Protein AF-A0A446AVP1-F1 (afdb_monomer_lite)

Radius of gyration: 21.41 Å; chains: 1; bounding box: 50×33×49 Å

Secondary structure (DSSP, 8-state):
-HHHHHHHTSEEEETTEEEEEES-SSS-HHHHHHHHHHHHH-TTPPEEEEEEESS--HHHHHHHHHHHHTTPPPPHHHHHHHHHHHHHHHHHHHTTEEEEEEE--

pLDDT: mean 88.09, std 7.09, range [52.41, 95.56]

Sequence (105 aa):
MANEFALWDRLYSNGGVTTRIHRTCRGTPAASRTAVEFCRNAPHTFKRVAIVTSSLSKTAVEQAFKDIEAGRTPSPYFVQLYWLLSSFFAACTEVGAFGCVICQE

Foldseek 3Di:
DVVVLVCQQAADDDPRDGDPHHSDDDDGSVVVVVVVVCLVPDPPREAEDEAEDQVDDPVVLVVQVVCVVVVHDHDPVSVVVVVVVVVVCVVCVVSNYHYDYHYDD

Structure (mmCIF, N/CA/C/O backbone):
data_AF-A0A446AVP1-F1
#
_entry.id   AF-A0A446AVP1-F1
#
loop_
_atom_site.group_PDB
_atom_site.id
_atom_site.type_symbol
_atom_site.label_atom_id
_atom_site.label_alt_id
_atom_site.label_comp_id
_atom_site.label_asym_id
_atom_site.label_entity_id
_atom_site.label_seq_id
_atom_site.pdbx_PDB_ins_code
_atom_site.Cartn_x
_atom_site.Cartn_y
_atom_site.Cartn_z
_atom_site.occupancy
_atom_site.B_iso_or_equiv
_atom_site.auth_seq_id
_atom_site.auth_comp_id
_atom_site.auth_asym_id
_atom_site.auth_atom_id
_atom_site.pdbx_PDB_model_num
ATOM 1 N N . MET A 1 1 ? 4.523 5.704 -14.695 1.00 52.41 1 MET A N 1
ATOM 2 C CA . MET A 1 1 ? 5.497 4.620 -14.978 1.00 52.41 1 MET A CA 1
ATOM 3 C C . MET A 1 1 ? 6.048 4.615 -16.400 1.00 52.41 1 MET A C 1
ATOM 5 O O . MET A 1 1 ? 7.244 4.411 -16.525 1.00 52.41 1 MET A O 1
ATOM 9 N N . ALA A 1 2 ? 5.260 4.852 -17.461 1.00 57.91 2 ALA A N 1
ATOM 10 C CA . ALA A 1 2 ? 5.809 4.896 -18.830 1.00 57.91 2 ALA A CA 1
ATOM 11 C C . ALA A 1 2 ? 6.998 5.872 -18.972 1.00 57.91 2 ALA A C 1
ATOM 13 O O . ALA A 1 2 ? 7.977 5.563 -19.646 1.00 57.91 2 ALA A O 1
ATOM 14 N N . ASN A 1 3 ? 6.934 6.995 -18.249 1.00 67.25 3 ASN A N 1
ATOM 15 C CA . ASN A 1 3 ? 7.981 8.012 -18.228 1.00 67.25 3 ASN A CA 1
ATOM 16 C C . ASN A 1 3 ? 9.268 7.568 -17.499 1.00 67.25 3 ASN A C 1
ATOM 18 O O . ASN A 1 3 ? 10.353 7.990 -17.873 1.00 67.25 3 ASN A O 1
ATOM 22 N N . GLU A 1 4 ? 9.167 6.674 -16.507 1.00 74.31 4 GLU A N 1
ATOM 23 C CA . GLU A 1 4 ? 10.333 6.164 -15.765 1.00 74.31 4 GLU A CA 1
ATOM 24 C C . GLU A 1 4 ? 11.155 5.200 -16.620 1.00 74.31 4 GLU A C 1
ATOM 26 O O . GLU A 1 4 ? 12.379 5.284 -16.660 1.00 74.31 4 GLU A O 1
ATOM 31 N N . PHE A 1 5 ? 10.491 4.324 -17.379 1.00 82.12 5 PHE A N 1
ATOM 32 C CA . PHE A 1 5 ? 11.200 3.417 -18.280 1.00 82.12 5 PHE A CA 1
ATOM 33 C C . PHE A 1 5 ? 11.902 4.160 -19.422 1.00 82.12 5 PHE A C 1
ATOM 35 O O . PHE A 1 5 ? 12.949 3.712 -19.875 1.00 82.12 5 PHE A O 1
ATOM 42 N N . ALA A 1 6 ? 11.377 5.311 -19.856 1.00 83.12 6 ALA A N 1
ATOM 43 C CA . ALA A 1 6 ? 12.043 6.159 -20.847 1.00 83.12 6 ALA A CA 1
ATOM 44 C C . ALA A 1 6 ? 13.373 6.741 -20.334 1.00 83.12 6 ALA A C 1
ATOM 46 O O . ALA A 1 6 ? 14.235 7.115 -21.129 1.00 83.12 6 ALA A O 1
ATOM 47 N N . LEU A 1 7 ? 13.567 6.816 -19.011 1.00 84.38 7 LEU A N 1
ATOM 48 C CA . LEU A 1 7 ? 14.846 7.218 -18.435 1.00 84.38 7 LEU A CA 1
ATOM 49 C C . LEU A 1 7 ? 15.896 6.118 -18.563 1.00 84.38 7 LEU A C 1
ATOM 51 O O . LEU A 1 7 ? 17.073 6.447 -18.562 1.00 84.38 7 LEU A O 1
ATOM 55 N N . TRP A 1 8 ? 15.515 4.844 -18.670 1.00 86.06 8 TRP A N 1
ATOM 56 C CA . TRP A 1 8 ? 16.465 3.724 -18.695 1.00 86.06 8 TRP A CA 1
ATOM 57 C C . TRP A 1 8 ? 17.262 3.650 -19.997 1.00 86.06 8 TRP A C 1
ATOM 59 O O . TRP A 1 8 ? 18.407 3.208 -19.978 1.00 86.06 8 TRP A O 1
ATOM 69 N N . ASP A 1 9 ? 16.694 4.159 -21.090 1.00 85.38 9 ASP A N 1
ATOM 70 C CA . ASP A 1 9 ? 17.380 4.317 -22.376 1.00 85.38 9 ASP A CA 1
ATOM 71 C C . ASP A 1 9 ? 18.374 5.494 -22.384 1.00 85.38 9 ASP A C 1
ATOM 73 O O . ASP A 1 9 ? 19.164 5.650 -23.314 1.00 85.38 9 ASP A O 1
ATOM 77 N N . ARG A 1 10 ? 18.357 6.344 -21.348 1.00 88.25 10 ARG A N 1
ATOM 78 C CA . ARG A 1 10 ? 19.233 7.515 -21.239 1.00 88.25 10 ARG A CA 1
ATOM 79 C C . ARG A 1 10 ? 20.486 7.203 -20.431 1.00 88.25 10 ARG A C 1
ATOM 81 O O . ARG A 1 10 ? 20.533 6.299 -19.597 1.00 88.25 10 ARG A O 1
ATOM 88 N N . LEU A 1 11 ? 21.504 8.031 -20.628 1.00 89.81 11 LEU A N 1
ATOM 89 C CA . LEU A 1 11 ? 22.682 8.032 -19.774 1.00 89.81 11 LEU A CA 1
ATOM 90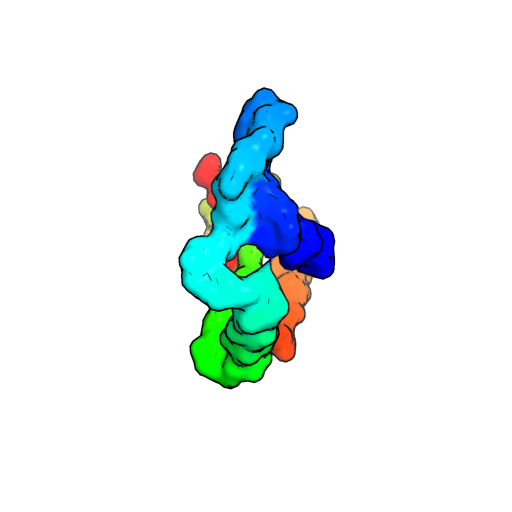 C C . LEU A 1 11 ? 22.336 8.545 -18.367 1.00 89.81 11 LEU A C 1
ATOM 92 O O . LEU A 1 11 ? 21.367 9.284 -18.147 1.00 89.81 11 LEU A O 1
ATOM 96 N N . TYR A 1 12 ? 23.112 8.113 -17.379 1.00 88.25 12 TYR A N 1
ATOM 97 C CA . TYR A 1 12 ? 22.966 8.587 -16.012 1.00 88.25 12 TYR A CA 1
ATOM 98 C C . TYR A 1 12 ? 23.287 10.085 -15.939 1.00 88.25 12 TYR A C 1
ATOM 100 O O . TYR A 1 12 ? 24.296 10.536 -16.484 1.00 88.25 12 TYR A O 1
ATOM 108 N N . SER A 1 13 ? 22.426 10.846 -15.262 1.00 88.81 13 SER A N 1
ATOM 109 C CA . SER A 1 13 ? 22.576 12.289 -15.069 1.00 88.81 13 SER A CA 1
ATOM 110 C C . SER A 1 13 ? 22.540 12.593 -13.582 1.00 88.81 13 SER A C 1
ATOM 112 O O . SER A 1 13 ? 21.636 12.126 -12.889 1.00 88.81 13 SER A O 1
ATOM 114 N N . ASN A 1 14 ? 23.497 13.387 -13.113 1.00 87.69 14 ASN A N 1
ATOM 115 C CA . ASN A 1 14 ? 23.569 13.854 -11.733 1.00 87.69 14 ASN A CA 1
ATOM 116 C C . ASN A 1 14 ? 24.006 15.322 -11.714 1.00 87.69 14 ASN A C 1
ATOM 118 O O . ASN A 1 14 ? 24.913 15.697 -12.454 1.00 87.69 14 ASN A O 1
ATOM 122 N N . GLY A 1 15 ? 23.345 16.152 -10.904 1.00 84.00 15 GLY A N 1
ATOM 123 C CA . GLY A 1 15 ? 23.683 17.575 -10.776 1.00 84.00 15 GLY A CA 1
ATOM 124 C C . GLY A 1 15 ? 23.684 18.353 -12.101 1.00 84.00 15 GLY A C 1
ATOM 125 O O . GLY A 1 15 ? 24.497 19.251 -12.275 1.00 84.00 15 GLY A O 1
ATOM 126 N N . GLY A 1 16 ? 22.832 17.975 -13.062 1.00 86.12 16 GLY A N 1
ATOM 127 C CA . GLY A 1 16 ? 22.754 18.611 -14.386 1.00 86.12 16 GLY A CA 1
ATOM 128 C C . GLY A 1 16 ? 23.787 18.131 -15.416 1.00 86.12 16 GLY A C 1
ATOM 129 O O . GLY A 1 16 ? 23.703 18.525 -16.576 1.00 86.12 16 GLY A O 1
ATOM 130 N N . VAL A 1 17 ? 24.721 17.248 -15.043 1.00 88.25 17 VAL A N 1
ATOM 131 C CA . VAL A 1 17 ? 25.711 16.673 -15.965 1.00 88.25 17 VAL A CA 1
ATOM 132 C C . VAL A 1 17 ? 25.273 15.281 -16.406 1.00 88.25 17 VAL A C 1
ATOM 134 O O . VAL A 1 17 ? 25.090 14.380 -15.585 1.00 88.25 17 VAL A O 1
ATOM 137 N N . THR A 1 18 ? 25.153 15.087 -17.721 1.00 89.25 18 THR A N 1
ATOM 138 C CA . THR A 1 18 ? 24.937 13.761 -18.314 1.00 89.25 18 THR A CA 1
ATOM 139 C C . THR A 1 18 ? 26.279 13.047 -18.457 1.00 89.25 18 THR A C 1
ATOM 141 O O . THR A 1 18 ? 27.184 13.520 -19.139 1.00 89.25 18 THR A O 1
ATOM 144 N N . THR A 1 19 ? 26.420 11.912 -17.781 1.00 90.81 19 THR A N 1
ATOM 145 C CA . THR A 1 19 ? 27.638 11.090 -17.800 1.00 90.81 19 THR A CA 1
ATOM 146 C C . THR A 1 19 ? 27.673 10.180 -19.031 1.00 90.81 19 THR A C 1
ATOM 148 O O . THR A 1 19 ? 26.700 10.095 -19.767 1.00 90.81 19 THR A O 1
ATOM 151 N N . ARG A 1 20 ? 28.767 9.435 -19.242 1.00 89.88 20 ARG A N 1
ATOM 152 C CA . ARG A 1 20 ? 28.831 8.336 -20.234 1.00 89.88 20 ARG A CA 1
ATOM 153 C C . ARG A 1 20 ? 28.389 6.979 -19.667 1.00 89.88 20 ARG A C 1
ATOM 155 O O . ARG A 1 20 ? 28.616 5.948 -20.289 1.00 89.88 20 ARG A O 1
ATOM 162 N N . ILE A 1 21 ? 27.805 6.965 -18.471 1.00 88.69 21 ILE A N 1
ATOM 163 C CA . ILE A 1 21 ? 27.415 5.738 -17.778 1.00 88.69 21 ILE A CA 1
ATOM 164 C C . ILE A 1 21 ? 25.999 5.362 -18.219 1.00 88.69 21 ILE A C 1
ATOM 166 O O . ILE A 1 21 ? 25.057 6.137 -18.036 1.00 88.69 21 ILE A O 1
ATOM 170 N N . HIS A 1 22 ? 25.841 4.168 -18.788 1.00 89.12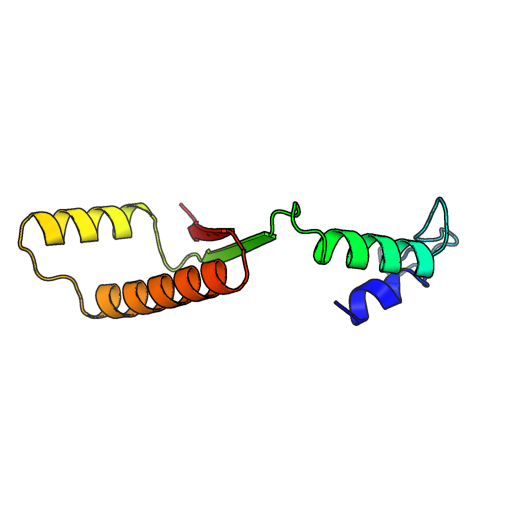 22 HIS A N 1
ATOM 171 C CA . HIS A 1 22 ? 24.524 3.604 -19.074 1.00 89.12 22 HIS A CA 1
ATOM 172 C C . HIS A 1 22 ? 23.798 3.248 -17.773 1.00 89.12 22 HIS A C 1
ATOM 174 O O . HIS A 1 22 ? 24.404 2.755 -16.825 1.00 89.12 22 HIS A O 1
ATOM 180 N N . ARG A 1 23 ? 22.478 3.456 -17.735 1.00 87.31 23 ARG A N 1
ATOM 181 C CA . ARG A 1 23 ? 21.639 3.082 -16.581 1.00 87.31 23 ARG A CA 1
ATOM 182 C C . ARG A 1 23 ? 21.374 1.578 -16.478 1.00 87.31 23 ARG A C 1
ATOM 184 O O . ARG A 1 23 ? 20.844 1.121 -15.470 1.00 87.31 23 ARG A O 1
ATOM 191 N N . THR A 1 24 ? 21.750 0.809 -17.497 1.00 85.75 24 THR A N 1
ATOM 192 C CA . THR A 1 24 ? 21.631 -0.651 -17.533 1.00 85.75 24 THR A CA 1
ATOM 193 C C . THR A 1 24 ? 23.025 -1.257 -17.658 1.00 85.75 24 THR A C 1
ATOM 195 O O . THR A 1 24 ? 23.716 -1.020 -18.644 1.00 85.75 24 THR A O 1
ATOM 198 N N . CYS A 1 25 ? 23.456 -2.025 -16.652 1.00 80.38 25 CYS A N 1
ATOM 199 C CA . CYS A 1 25 ? 24.803 -2.613 -16.628 1.00 80.38 25 CYS A CA 1
ATOM 200 C C . CYS A 1 25 ? 24.873 -4.001 -17.286 1.00 80.38 25 CYS A C 1
ATOM 202 O O . CYS A 1 25 ? 25.919 -4.386 -17.799 1.00 80.38 25 CYS A O 1
ATOM 204 N N . ARG A 1 26 ? 23.786 -4.784 -17.232 1.00 82.69 26 ARG A N 1
ATOM 205 C CA . ARG A 1 26 ? 23.699 -6.140 -17.799 1.00 82.69 26 ARG A CA 1
ATOM 206 C C . ARG A 1 26 ? 22.335 -6.318 -18.465 1.00 82.69 26 ARG A C 1
ATOM 208 O O . ARG A 1 26 ? 21.317 -6.251 -17.783 1.00 82.69 26 ARG A O 1
ATOM 215 N N . GLY A 1 27 ? 22.327 -6.545 -19.778 1.00 85.94 27 GLY A N 1
ATOM 216 C CA . GLY A 1 27 ? 21.105 -6.648 -20.583 1.00 85.94 27 GLY A CA 1
ATOM 217 C C . GLY A 1 27 ? 20.690 -5.324 -21.229 1.00 85.94 27 GLY A C 1
ATOM 218 O O . GLY A 1 27 ? 21.485 -4.392 -21.323 1.00 85.94 27 GLY A O 1
ATOM 219 N N . THR A 1 28 ? 19.444 -5.259 -21.697 1.00 89.25 28 THR A N 1
ATOM 220 C CA . THR A 1 28 ? 18.881 -4.091 -22.391 1.00 89.25 28 THR A CA 1
ATOM 221 C C . THR A 1 28 ? 17.702 -3.504 -21.609 1.00 89.25 28 THR A C 1
ATOM 223 O O . THR A 1 28 ? 17.002 -4.252 -20.920 1.00 89.25 28 THR A O 1
ATOM 226 N N . PRO A 1 29 ? 17.413 -2.195 -21.741 1.00 87.94 29 PRO A N 1
ATOM 227 C CA . PRO A 1 29 ? 16.227 -1.577 -21.139 1.00 87.94 29 PRO A CA 1
ATOM 228 C C . PRO A 1 29 ? 14.919 -2.300 -21.491 1.00 87.94 29 PRO A C 1
ATOM 230 O O . PRO A 1 29 ? 14.041 -2.449 -20.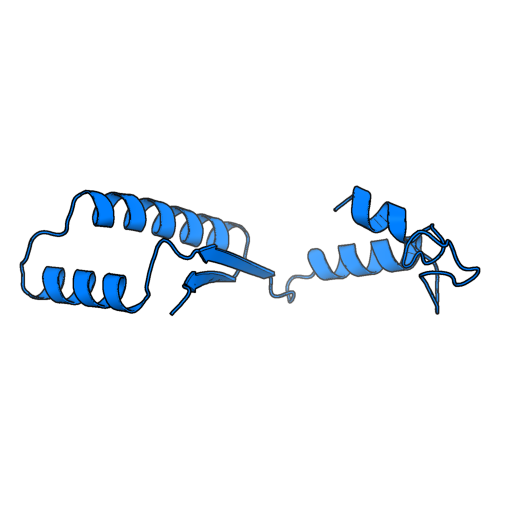640 1.00 87.94 29 PRO A O 1
ATOM 233 N N . ALA A 1 30 ? 14.812 -2.811 -22.723 1.00 88.44 30 ALA A N 1
ATOM 234 C CA . ALA A 1 30 ? 13.681 -3.619 -23.171 1.00 88.44 30 ALA A CA 1
ATOM 235 C C . ALA A 1 30 ? 13.544 -4.918 -22.361 1.00 88.44 30 ALA A C 1
ATOM 237 O O . ALA A 1 30 ? 12.470 -5.192 -21.831 1.00 88.44 30 ALA A O 1
ATOM 238 N N . ALA A 1 31 ? 14.636 -5.672 -22.183 1.00 89.69 31 ALA A N 1
ATOM 239 C CA . ALA A 1 31 ? 14.629 -6.891 -21.375 1.00 89.69 31 ALA A CA 1
ATOM 240 C C . ALA A 1 31 ? 14.279 -6.603 -19.903 1.00 89.69 31 ALA A C 1
ATOM 242 O O . ALA A 1 31 ? 13.501 -7.338 -19.296 1.00 89.69 31 ALA A O 1
ATOM 243 N N . SER A 1 32 ? 14.789 -5.503 -19.338 1.00 88.75 32 SER A N 1
ATOM 244 C CA . SER A 1 32 ? 14.431 -5.066 -17.983 1.00 88.75 32 SER A CA 1
ATOM 245 C C . SER A 1 32 ? 12.945 -4.720 -17.862 1.00 88.75 32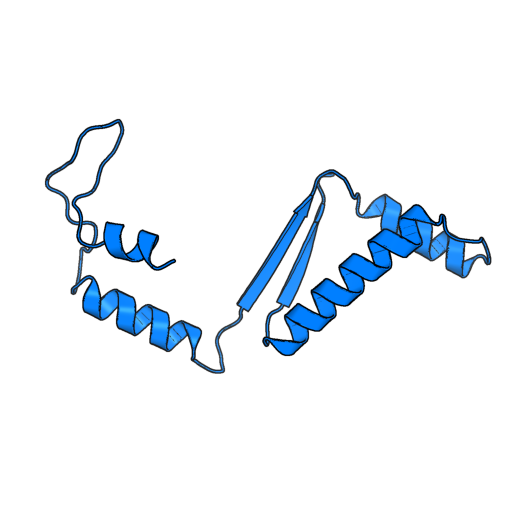 SER A C 1
ATOM 247 O O . SER A 1 32 ? 12.313 -5.092 -16.875 1.00 88.75 32 SER A O 1
ATOM 249 N N . ARG A 1 33 ? 12.361 -4.048 -18.862 1.00 88.56 33 ARG A N 1
ATOM 250 C CA . ARG A 1 33 ? 10.925 -3.737 -18.888 1.00 88.56 33 ARG A CA 1
ATOM 251 C C . ARG A 1 33 ? 10.085 -5.011 -18.912 1.00 88.56 33 ARG A C 1
ATOM 253 O O . ARG A 1 33 ? 9.189 -5.148 -18.084 1.00 88.56 33 ARG A O 1
ATOM 260 N N . THR A 1 34 ? 10.419 -5.956 -19.790 1.00 90.25 34 THR A N 1
ATOM 261 C CA . THR A 1 34 ? 9.741 -7.257 -19.860 1.00 90.25 34 THR A CA 1
ATOM 262 C C . THR A 1 34 ? 9.838 -8.011 -18.535 1.00 90.25 34 THR A C 1
ATOM 264 O O . THR A 1 34 ? 8.840 -8.556 -18.072 1.00 90.25 34 THR A O 1
ATOM 267 N N . ALA A 1 35 ? 11.002 -7.999 -17.878 1.00 88.75 35 ALA A N 1
ATOM 268 C CA . ALA A 1 35 ? 11.176 -8.635 -16.573 1.00 88.75 35 ALA A CA 1
ATOM 269 C C . ALA A 1 35 ? 10.303 -7.985 -15.483 1.00 88.75 35 ALA A C 1
ATOM 271 O O . ALA A 1 35 ? 9.662 -8.691 -14.708 1.00 88.75 35 ALA A O 1
ATOM 272 N N . VAL A 1 36 ? 10.217 -6.650 -15.441 1.00 88.12 36 VAL A N 1
ATOM 273 C CA . VAL A 1 36 ? 9.334 -5.947 -14.493 1.00 88.12 36 VAL A CA 1
ATOM 274 C C . VAL A 1 36 ? 7.863 -6.246 -14.768 1.00 88.12 36 VAL A C 1
ATOM 276 O O . VAL A 1 36 ? 7.102 -6.464 -13.828 1.00 88.12 36 VAL A O 1
ATOM 279 N N . GLU A 1 37 ? 7.444 -6.274 -16.032 1.00 88.12 37 GLU A N 1
ATOM 280 C CA . GLU A 1 37 ? 6.068 -6.614 -16.408 1.00 88.12 37 GLU A CA 1
ATOM 281 C C . GLU A 1 37 ? 5.718 -8.058 -16.050 1.00 88.12 37 GLU A C 1
ATOM 283 O O . GLU A 1 37 ? 4.641 -8.302 -15.501 1.00 88.12 37 GLU A O 1
ATOM 288 N N . PHE A 1 38 ? 6.644 -8.991 -16.278 1.00 89.62 38 PHE A N 1
ATOM 289 C CA . PHE A 1 38 ? 6.513 -10.376 -15.843 1.00 89.62 38 PHE A CA 1
ATOM 290 C C . PHE A 1 38 ? 6.316 -10.456 -14.326 1.00 89.62 38 PHE A C 1
ATOM 292 O O . PHE A 1 38 ? 5.313 -11.003 -13.872 1.00 89.62 38 PHE A O 1
ATOM 299 N N . CYS A 1 39 ? 7.201 -9.832 -13.541 1.00 87.75 39 CYS A N 1
ATOM 300 C CA . CYS A 1 39 ? 7.075 -9.801 -12.084 1.00 87.75 39 CYS A CA 1
ATOM 301 C C . CYS A 1 39 ? 5.753 -9.159 -11.645 1.00 87.75 39 CYS A C 1
ATOM 303 O O . CYS A 1 39 ? 5.073 -9.687 -10.777 1.00 87.75 39 CYS A O 1
ATOM 305 N N . ARG A 1 40 ? 5.326 -8.050 -12.255 1.00 84.00 40 ARG A N 1
ATOM 306 C CA . ARG A 1 40 ? 4.074 -7.363 -11.889 1.00 84.00 40 ARG A CA 1
ATOM 307 C C . ARG A 1 40 ? 2.831 -8.239 -12.076 1.00 84.00 40 ARG A C 1
ATOM 309 O O . ARG A 1 40 ? 1.875 -8.106 -11.310 1.00 84.00 40 ARG A O 1
ATOM 316 N N . ASN A 1 41 ? 2.840 -9.078 -13.107 1.00 84.94 41 ASN A N 1
ATOM 317 C CA . ASN A 1 41 ? 1.723 -9.949 -13.462 1.00 84.94 41 ASN A CA 1
ATOM 318 C C . ASN A 1 41 ? 1.835 -11.343 -12.826 1.00 84.94 41 ASN A C 1
ATOM 320 O O . ASN A 1 41 ? 0.896 -12.132 -12.920 1.00 84.94 41 ASN A O 1
ATOM 324 N N . ALA A 1 42 ? 2.964 -11.657 -12.187 1.00 88.19 42 ALA A N 1
ATOM 325 C CA . ALA A 1 42 ? 3.160 -12.936 -11.536 1.00 88.19 42 ALA A CA 1
ATOM 326 C C . ALA A 1 42 ? 2.224 -13.076 -10.317 1.00 88.19 42 ALA A C 1
ATOM 328 O O . ALA A 1 42 ? 2.114 -12.149 -9.509 1.00 88.19 42 ALA A O 1
ATOM 329 N N . PRO A 1 43 ? 1.569 -14.237 -10.141 1.00 81.69 43 PRO A N 1
ATOM 330 C CA . PRO A 1 43 ? 0.568 -14.434 -9.089 1.00 81.69 43 PRO A CA 1
ATOM 331 C C . PRO A 1 43 ? 1.155 -14.421 -7.671 1.00 81.69 43 PRO A C 1
ATOM 333 O O . PRO A 1 43 ? 0.434 -14.194 -6.709 1.00 81.69 43 PRO A O 1
ATOM 336 N N . HIS A 1 44 ? 2.463 -14.650 -7.534 1.00 85.81 44 HIS A N 1
ATOM 337 C CA . HIS A 1 44 ? 3.180 -14.652 -6.257 1.00 85.81 44 HIS A CA 1
ATOM 338 C C . HIS A 1 44 ? 3.782 -13.283 -5.896 1.00 85.81 44 HIS A C 1
ATOM 340 O O . HIS A 1 44 ? 4.523 -13.166 -4.920 1.00 85.81 44 HIS A O 1
ATOM 346 N N . THR A 1 45 ? 3.498 -12.241 -6.678 1.00 88.50 45 THR A N 1
ATOM 347 C CA . THR A 1 45 ? 4.012 -10.900 -6.407 1.00 88.50 45 THR A CA 1
ATOM 348 C C . THR A 1 45 ? 3.164 -10.193 -5.368 1.00 88.50 45 THR A C 1
ATOM 350 O O . THR A 1 45 ? 1.987 -9.908 -5.581 1.00 88.50 45 THR A O 1
ATOM 353 N N . PHE A 1 46 ? 3.799 -9.823 -4.261 1.00 86.06 46 PHE A N 1
ATOM 354 C CA . PHE A 1 46 ? 3.182 -8.976 -3.252 1.00 86.06 46 PHE A CA 1
ATOM 355 C C . PHE A 1 46 ? 3.172 -7.517 -3.706 1.00 86.06 46 PHE A C 1
ATOM 357 O O . PHE A 1 46 ? 4.219 -6.897 -3.903 1.00 86.06 46 PHE A O 1
ATOM 364 N N . LYS A 1 47 ? 1.975 -6.947 -3.835 1.00 89.31 47 LYS A N 1
ATOM 365 C CA . LYS A 1 47 ? 1.773 -5.517 -4.089 1.00 89.31 47 LYS A CA 1
ATOM 366 C C . LYS A 1 47 ? 1.467 -4.833 -2.764 1.00 89.31 47 LYS A C 1
ATOM 368 O O . LYS A 1 47 ? 0.655 -5.332 -1.993 1.00 89.31 47 LYS A O 1
ATOM 373 N N . ARG A 1 48 ? 2.103 -3.695 -2.490 1.00 91.81 48 ARG A N 1
ATOM 374 C CA . ARG A 1 48 ? 1.830 -2.872 -1.304 1.00 91.81 48 ARG A CA 1
ATOM 375 C C . ARG A 1 48 ? 1.456 -1.467 -1.746 1.00 91.81 48 ARG A C 1
ATOM 377 O O . ARG A 1 48 ? 2.145 -0.899 -2.590 1.00 91.81 48 ARG A O 1
ATOM 384 N N . VAL A 1 49 ? 0.391 -0.919 -1.173 1.00 93.38 49 VAL A N 1
ATOM 385 C CA . VAL A 1 49 ? -0.067 0.451 -1.430 1.00 93.38 49 VAL A CA 1
ATOM 386 C C . VAL A 1 49 ? -0.156 1.167 -0.094 1.00 93.38 49 VAL A C 1
ATOM 388 O O . VAL A 1 49 ? -0.815 0.684 0.821 1.00 93.38 49 VAL A O 1
ATOM 391 N N . ALA A 1 50 ? 0.524 2.304 0.026 1.00 92.56 50 ALA A N 1
ATOM 392 C CA . ALA A 1 50 ? 0.573 3.067 1.263 1.00 92.56 50 ALA A CA 1
ATOM 393 C C . ALA A 1 50 ? -0.010 4.469 1.066 1.00 92.56 50 ALA A C 1
ATOM 395 O O . ALA A 1 50 ? 0.388 5.170 0.137 1.00 92.56 50 ALA A O 1
ATOM 396 N N . ILE A 1 51 ? -0.897 4.891 1.967 1.00 91.38 51 ILE A N 1
ATOM 397 C CA . ILE A 1 51 ? -1.213 6.310 2.168 1.00 91.38 51 ILE A CA 1
ATOM 398 C C . ILE A 1 51 ? -0.266 6.830 3.245 1.00 91.38 51 ILE A C 1
ATOM 400 O O . ILE A 1 51 ? -0.253 6.298 4.351 1.00 91.38 51 ILE A O 1
ATOM 404 N N . VAL A 1 52 ? 0.515 7.862 2.933 1.00 90.56 52 VAL A N 1
ATOM 405 C CA . VAL A 1 52 ? 1.363 8.556 3.911 1.00 90.56 52 VAL A CA 1
ATOM 406 C C . VAL A 1 52 ? 0.697 9.880 4.247 1.00 90.56 52 VAL A C 1
ATOM 408 O O . VAL A 1 52 ? 0.442 10.678 3.347 1.00 90.56 52 VAL A O 1
ATOM 411 N N . THR A 1 53 ? 0.377 10.105 5.519 1.00 87.12 53 THR A N 1
ATOM 412 C CA . THR A 1 53 ? -0.344 11.310 5.945 1.00 87.12 53 THR A CA 1
ATOM 413 C C . THR A 1 53 ? 0.083 11.772 7.335 1.00 87.12 53 THR A C 1
ATOM 415 O O . THR A 1 53 ? 0.343 10.962 8.221 1.00 87.12 53 THR A O 1
ATOM 418 N N . SER A 1 54 ? 0.136 13.090 7.521 1.00 85.81 54 SER A N 1
ATOM 419 C CA . SER A 1 54 ? 0.304 13.746 8.824 1.00 85.81 54 SER A CA 1
ATOM 420 C C . SER A 1 54 ? -1.029 14.168 9.450 1.00 85.81 54 SER A C 1
ATOM 422 O O . SER A 1 54 ? -1.079 14.560 10.608 1.00 85.81 54 SER A O 1
ATOM 424 N N . SER A 1 55 ? -2.132 14.087 8.700 1.00 81.81 55 SER A N 1
ATOM 425 C CA . SER A 1 55 ? -3.465 14.514 9.153 1.00 81.81 55 SER A CA 1
ATOM 426 C C . SER A 1 55 ? -4.183 13.470 10.010 1.00 81.81 55 SER A C 1
ATOM 428 O O . SER A 1 55 ? -5.305 13.701 10.463 1.00 81.81 55 SER A O 1
ATOM 430 N N . LEU A 1 56 ? -3.564 12.306 10.202 1.00 84.75 56 LEU A N 1
ATOM 431 C CA . LEU A 1 56 ? -4.089 11.203 10.984 1.00 84.75 56 LEU A CA 1
ATOM 432 C C . LEU A 1 56 ? -2.975 10.646 11.859 1.00 84.75 56 LEU A C 1
ATOM 434 O O . LEU A 1 56 ? -1.913 10.312 11.348 1.00 84.75 56 LEU A O 1
ATOM 438 N N . SER A 1 57 ? -3.247 10.495 13.153 1.00 88.50 57 SER A N 1
ATOM 439 C CA . SER A 1 57 ? -2.385 9.753 14.070 1.00 88.50 57 SER A CA 1
ATOM 440 C C . SER A 1 57 ? -3.007 8.397 14.385 1.00 88.50 57 SER A C 1
ATOM 442 O O . SER A 1 57 ? -4.229 8.267 14.495 1.00 88.50 57 SER A O 1
ATOM 444 N N . LYS A 1 58 ? -2.160 7.380 14.558 1.00 88.44 58 LYS A N 1
ATOM 445 C CA . LYS A 1 58 ? -2.593 6.037 14.964 1.00 88.44 58 LYS A CA 1
ATOM 446 C C . LYS A 1 58 ? -3.313 6.069 16.317 1.00 88.44 58 LYS A C 1
ATOM 448 O O . LYS A 1 58 ? -4.350 5.430 16.471 1.00 88.44 58 LYS A O 1
ATOM 453 N N . THR A 1 59 ? -2.806 6.856 17.265 1.00 90.19 59 THR A N 1
ATOM 454 C CA . THR A 1 59 ? -3.370 6.961 18.620 1.00 90.19 59 THR A CA 1
ATOM 455 C C . THR A 1 59 ? -4.777 7.557 18.607 1.00 90.19 59 THR A C 1
ATOM 457 O O . THR A 1 59 ? -5.656 7.076 19.318 1.00 90.19 59 THR A O 1
ATOM 460 N N . ALA A 1 60 ? -5.027 8.550 17.747 1.00 88.69 60 ALA A N 1
ATOM 461 C CA . ALA A 1 60 ? -6.344 9.162 17.589 1.00 88.69 60 ALA A CA 1
ATOM 462 C C . ALA A 1 60 ? -7.390 8.160 17.070 1.00 88.69 60 ALA A C 1
ATOM 464 O O . ALA A 1 60 ? -8.531 8.161 17.530 1.00 88.69 60 ALA A O 1
ATOM 465 N N . VAL A 1 61 ? -6.996 7.276 16.147 1.00 89.31 61 VAL A N 1
ATOM 466 C CA . VAL A 1 61 ? -7.873 6.216 15.627 1.00 89.31 61 VAL A CA 1
ATOM 467 C C . VAL A 1 61 ? -8.180 5.179 16.704 1.00 89.31 61 VAL A C 1
ATOM 469 O O . VAL A 1 61 ? -9.340 4.831 16.906 1.00 89.31 61 VAL A O 1
ATOM 472 N N . GLU A 1 62 ? -7.161 4.711 17.426 1.00 91.56 62 GLU A N 1
ATOM 473 C CA . GLU A 1 62 ? -7.340 3.757 18.527 1.00 91.56 62 GLU A CA 1
ATOM 474 C C . GLU A 1 62 ? -8.251 4.315 19.623 1.00 91.56 62 GLU A C 1
ATOM 476 O O . GLU A 1 62 ? -9.110 3.600 20.142 1.00 91.56 62 GLU A O 1
ATOM 481 N N . GLN A 1 63 ? -8.094 5.596 19.962 1.00 91.38 63 GLN A N 1
ATOM 482 C CA . GLN A 1 63 ? -8.941 6.241 20.956 1.00 91.38 63 GLN A CA 1
ATOM 483 C C . GLN A 1 63 ? -10.393 6.343 20.483 1.00 91.38 63 GLN A C 1
ATOM 485 O O . GLN A 1 63 ? -11.296 6.029 21.253 1.00 91.38 63 GLN A O 1
ATOM 490 N N . ALA A 1 64 ? -10.624 6.698 19.216 1.00 91.44 64 ALA A N 1
ATOM 491 C CA . ALA A 1 64 ? -11.970 6.741 18.655 1.00 91.44 64 ALA A CA 1
ATOM 492 C C . ALA A 1 64 ? -12.666 5.369 18.718 1.00 91.44 64 ALA A C 1
ATOM 494 O O 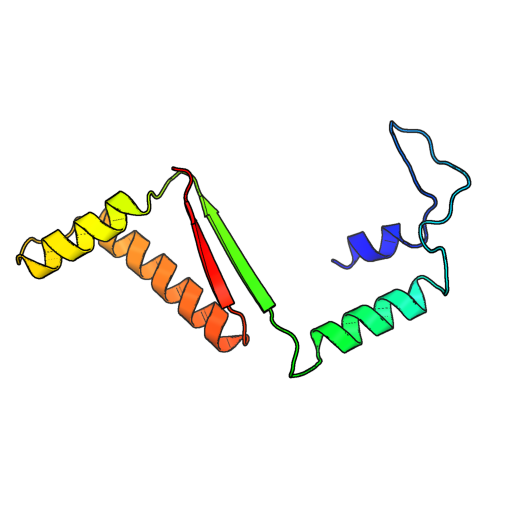. ALA A 1 64 ? -13.844 5.302 19.060 1.00 91.44 64 ALA A O 1
ATOM 495 N N . PHE A 1 65 ? -11.945 4.270 18.469 1.00 92.81 65 PHE A N 1
ATOM 496 C CA . PHE A 1 65 ? -12.505 2.924 18.635 1.00 92.81 65 PHE A CA 1
ATOM 497 C C . PHE A 1 65 ? -12.848 2.600 20.090 1.00 92.81 65 PHE A C 1
ATOM 499 O O . PHE A 1 65 ? -13.952 2.129 20.355 1.00 92.81 65 PHE A O 1
ATOM 506 N N . LYS A 1 66 ? -11.963 2.920 21.042 1.00 95.00 66 LYS A N 1
ATOM 507 C CA . LYS A 1 66 ? -12.249 2.747 22.479 1.00 95.00 66 LYS A CA 1
ATOM 508 C C . LYS A 1 66 ? -13.459 3.565 22.929 1.00 95.00 66 LYS A C 1
ATOM 510 O O . LYS A 1 66 ? -14.235 3.121 23.770 1.00 95.00 66 LYS A O 1
ATOM 515 N N . ASP A 1 67 ? -13.616 4.769 22.387 1.00 92.88 67 ASP A N 1
ATOM 516 C CA . ASP A 1 67 ? -14.758 5.632 22.671 1.00 92.88 67 ASP A CA 1
ATOM 517 C C . ASP A 1 67 ? -16.065 5.005 22.172 1.00 92.88 67 ASP A C 1
ATOM 519 O O . ASP A 1 67 ? -17.039 4.958 22.925 1.00 92.88 67 ASP A O 1
ATOM 523 N 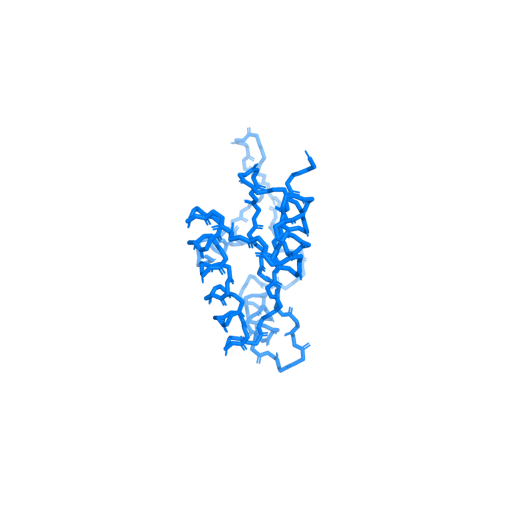N . ILE A 1 68 ? -16.060 4.463 20.951 1.00 93.12 68 ILE A N 1
ATOM 524 C CA . ILE A 1 68 ? -17.201 3.746 20.364 1.00 93.12 68 ILE A CA 1
ATOM 525 C C . ILE A 1 68 ? -17.555 2.505 21.193 1.00 93.12 68 ILE A C 1
ATOM 527 O O . ILE A 1 68 ? -18.725 2.305 21.515 1.00 93.12 68 ILE A O 1
ATOM 531 N N . GLU A 1 69 ? -16.566 1.694 21.583 1.00 95.06 69 GLU A N 1
ATOM 532 C CA . GLU A 1 69 ? -16.775 0.514 22.438 1.00 95.06 69 GLU A CA 1
ATOM 533 C C . GLU A 1 69 ? -17.377 0.884 23.800 1.00 95.06 69 GLU A C 1
ATOM 535 O O . GLU A 1 69 ? -18.223 0.165 24.329 1.00 95.06 69 GLU A O 1
ATOM 540 N N . ALA A 1 70 ? -16.999 2.041 24.346 1.00 95.56 70 ALA A N 1
ATOM 541 C CA . ALA A 1 70 ? -17.566 2.587 25.575 1.00 95.56 70 ALA A CA 1
ATOM 542 C C . ALA A 1 70 ? -18.961 3.227 25.389 1.00 95.56 70 ALA A C 1
ATOM 544 O O . ALA A 1 70 ? -19.482 3.833 26.327 1.00 95.56 70 ALA A O 1
ATOM 545 N N . GLY A 1 71 ? -19.561 3.134 24.197 1.00 94.94 71 GLY A N 1
ATOM 546 C CA . GLY A 1 71 ? -20.885 3.672 23.882 1.00 94.94 71 GLY A CA 1
ATOM 547 C C . GLY A 1 71 ? -20.914 5.176 23.592 1.00 94.94 71 GLY A C 1
ATOM 548 O O . GLY A 1 71 ? -21.996 5.764 23.561 1.00 94.94 71 GLY A O 1
ATOM 549 N N . ARG A 1 72 ? -19.758 5.826 23.390 1.00 94.38 72 ARG A N 1
ATOM 550 C CA . ARG A 1 72 ? -19.701 7.236 22.974 1.00 94.38 72 ARG A CA 1
ATOM 551 C C . ARG A 1 72 ? -19.915 7.362 21.469 1.00 94.38 72 ARG A C 1
ATOM 553 O O . ARG A 1 72 ? -19.452 6.543 20.679 1.00 94.38 72 ARG A O 1
ATOM 560 N N . THR A 1 73 ? -20.579 8.440 21.065 1.00 91.00 73 THR A N 1
ATOM 561 C CA . THR A 1 73 ? -20.792 8.745 19.648 1.00 91.00 73 THR A CA 1
ATOM 562 C C . THR A 1 73 ? -19.499 9.275 19.017 1.00 91.00 73 THR A C 1
ATOM 564 O O . THR A 1 73 ? -18.938 10.248 19.530 1.00 91.00 73 THR A O 1
ATOM 567 N N . PRO A 1 74 ? -19.025 8.695 17.900 1.00 88.94 74 PRO A N 1
ATOM 568 C CA . PRO A 1 74 ? -17.849 9.197 17.200 1.00 88.94 74 PRO A CA 1
ATOM 569 C C . PRO A 1 74 ? -18.123 10.552 16.542 1.00 88.94 74 PRO A C 1
ATOM 571 O O . PRO A 1 74 ? -19.258 10.880 16.190 1.00 88.94 74 PRO A O 1
ATOM 574 N N . SER A 1 75 ? -17.069 11.340 16.325 1.00 90.00 75 SER A N 1
ATOM 575 C CA . SER A 1 75 ? -17.208 12.613 15.617 1.00 90.00 75 SER A CA 1
ATOM 576 C C . SER A 1 75 ? -17.575 12.388 14.139 1.00 90.00 75 SER A C 1
ATOM 578 O O . SER A 1 75 ? -17.091 11.432 13.525 1.00 90.00 75 SER A O 1
ATOM 580 N N . PRO A 1 76 ? -18.366 13.282 13.513 1.00 90.19 76 PRO A N 1
ATOM 581 C CA . PRO A 1 76 ? -18.677 13.185 12.083 1.00 90.19 76 PRO A CA 1
ATOM 582 C C . PRO A 1 76 ? -17.423 13.147 11.197 1.00 90.19 76 PRO A C 1
ATOM 584 O O . PRO A 1 76 ? -17.373 12.413 10.212 1.00 90.19 76 PRO A O 1
ATOM 587 N N . TYR A 1 77 ? -16.381 13.888 11.590 1.00 89.88 77 TYR A N 1
ATOM 588 C CA . TYR A 1 77 ? -15.079 13.873 10.924 1.00 89.88 77 TYR A CA 1
ATOM 589 C C . TYR A 1 77 ? -14.437 12.478 10.936 1.00 89.88 77 TYR A C 1
ATOM 591 O O . TYR A 1 77 ? -13.973 12.005 9.899 1.00 89.88 77 TYR A O 1
ATOM 599 N N . PHE A 1 78 ? -14.449 11.794 12.087 1.00 90.38 78 PHE A N 1
ATOM 600 C CA . PHE A 1 78 ? -13.920 10.435 12.192 1.00 90.38 78 PHE A CA 1
ATOM 601 C C . PHE A 1 78 ? -14.696 9.462 11.303 1.00 90.38 78 PHE A C 1
ATOM 603 O O . PHE A 1 78 ? -14.081 8.671 10.595 1.00 90.38 78 PHE A O 1
ATOM 610 N N . VAL A 1 79 ? -16.029 9.553 11.285 1.00 91.69 79 VAL A N 1
ATOM 611 C CA . VAL A 1 79 ? -16.876 8.695 10.440 1.00 91.69 79 VAL A CA 1
ATOM 612 C C . VAL A 1 79 ? -16.530 8.871 8.959 1.00 91.69 79 VAL A C 1
ATOM 614 O O . VAL A 1 79 ? -16.348 7.883 8.248 1.00 91.69 79 VAL A O 1
ATOM 617 N N . GLN A 1 80 ? -16.376 10.115 8.498 1.00 92.50 80 GLN A N 1
ATOM 618 C CA . GLN A 1 80 ? -15.996 10.403 7.115 1.00 92.50 80 GLN A CA 1
ATOM 619 C C . GLN A 1 80 ? -14.608 9.846 6.775 1.00 92.50 80 GLN A C 1
ATOM 621 O O . GLN A 1 80 ? -14.432 9.201 5.739 1.00 92.50 80 GLN A O 1
ATOM 626 N N . LEU A 1 81 ? -13.623 10.070 7.645 1.00 90.69 81 LEU A N 1
ATOM 627 C CA . LEU A 1 81 ? -12.269 9.565 7.442 1.00 90.69 81 LEU A CA 1
ATOM 628 C C . LEU A 1 81 ? -12.238 8.033 7.426 1.00 90.69 81 LEU A C 1
ATOM 630 O O . LEU A 1 81 ? -11.619 7.432 6.551 1.00 90.69 81 LEU A O 1
ATOM 634 N N . TYR A 1 82 ? -12.941 7.398 8.361 1.00 90.69 82 TYR A N 1
ATOM 635 C CA . TYR A 1 82 ? -13.054 5.948 8.441 1.00 90.69 82 TYR A CA 1
ATOM 636 C C . TYR A 1 82 ? -13.684 5.355 7.177 1.00 90.69 82 TYR A C 1
ATOM 638 O O . TYR A 1 82 ? -13.217 4.332 6.674 1.00 90.69 82 TYR A O 1
ATOM 646 N N . TRP A 1 83 ? -14.697 6.015 6.615 1.00 93.31 83 TRP A N 1
ATOM 647 C CA . TRP A 1 83 ? -15.323 5.586 5.368 1.00 93.31 83 TRP A CA 1
ATOM 648 C C . TRP A 1 83 ? -14.362 5.651 4.170 1.00 93.31 83 TRP A C 1
ATOM 650 O O . TRP A 1 83 ? -14.298 4.712 3.371 1.00 93.31 83 TRP A O 1
ATOM 660 N N . LEU A 1 84 ? -13.547 6.709 4.085 1.00 92.81 84 LEU A N 1
ATOM 661 C CA . LEU A 1 84 ? -12.494 6.830 3.070 1.00 92.81 84 LEU A CA 1
ATOM 662 C C . LEU A 1 84 ? -11.440 5.726 3.210 1.00 92.81 84 LEU A C 1
ATOM 664 O O . LEU A 1 84 ? -11.084 5.088 2.219 1.00 92.81 84 LEU A O 1
ATOM 668 N N . LEU A 1 85 ? -10.973 5.466 4.434 1.00 92.50 85 LEU A N 1
ATOM 669 C CA . LEU A 1 85 ? -10.001 4.405 4.702 1.00 92.50 85 LEU A CA 1
ATOM 670 C C . LEU A 1 85 ? -10.569 3.022 4.372 1.00 92.50 85 LEU A C 1
ATOM 672 O O . LEU A 1 85 ? -9.899 2.224 3.723 1.00 92.50 85 LEU A O 1
ATOM 676 N N . SER A 1 86 ? -11.818 2.759 4.754 1.00 93.12 86 SER A N 1
ATOM 677 C CA . SER A 1 86 ? -12.504 1.497 4.454 1.00 93.12 86 SER A CA 1
ATOM 678 C C . SER A 1 86 ? -12.600 1.262 2.946 1.00 93.12 86 SER A C 1
ATOM 680 O O . SER A 1 86 ? -12.257 0.184 2.463 1.00 93.12 86 SER A O 1
ATOM 682 N N . SER A 1 87 ? -12.980 2.295 2.191 1.00 95.44 87 SER A N 1
ATOM 683 C CA . SER A 1 87 ? -13.053 2.239 0.725 1.00 95.44 87 SER A CA 1
ATOM 684 C C . SER A 1 87 ? -11.676 2.006 0.093 1.00 95.44 87 SER A C 1
ATOM 686 O O . SER A 1 87 ? -11.540 1.214 -0.837 1.00 95.44 87 SER A O 1
ATOM 688 N N . PHE A 1 88 ? -10.630 2.640 0.631 1.00 94.69 88 PHE A N 1
ATOM 689 C CA . PHE A 1 88 ? -9.251 2.420 0.198 1.00 94.69 88 PHE A CA 1
ATOM 690 C C . PHE A 1 88 ? -8.789 0.971 0.417 1.00 94.69 88 PHE A C 1
ATOM 692 O O . PHE A 1 88 ? -8.225 0.364 -0.496 1.00 94.69 88 PHE A O 1
ATOM 699 N N . PHE A 1 89 ? -9.031 0.393 1.597 1.00 94.88 89 PHE A N 1
ATOM 700 C CA . PHE A 1 89 ? -8.646 -0.992 1.883 1.00 94.88 89 PHE A CA 1
ATOM 701 C C . PHE A 1 89 ? -9.452 -2.007 1.062 1.00 94.88 89 PHE A C 1
ATOM 703 O O . PHE A 1 89 ? -8.884 -3.009 0.617 1.00 94.88 89 PHE A O 1
ATOM 710 N N . ALA A 1 90 ? -10.736 -1.735 0.806 1.00 94.88 90 ALA A N 1
ATOM 711 C CA . ALA A 1 90 ? -11.552 -2.539 -0.100 1.00 94.88 90 ALA A CA 1
ATOM 712 C C . ALA A 1 90 ? -10.949 -2.550 -1.515 1.00 94.88 90 ALA A C 1
ATOM 714 O O . ALA A 1 90 ? -10.645 -3.620 -2.039 1.00 94.88 90 ALA A O 1
ATOM 715 N N . ALA A 1 91 ? -10.635 -1.374 -2.069 1.00 94.81 91 ALA A N 1
ATOM 716 C CA . ALA A 1 91 ? -9.992 -1.259 -3.377 1.00 94.81 91 ALA A CA 1
ATOM 717 C C . ALA A 1 91 ? -8.616 -1.952 -3.426 1.00 94.81 91 ALA A C 1
ATOM 719 O O . ALA A 1 91 ? -8.278 -2.595 -4.418 1.00 94.81 91 ALA A O 1
ATOM 720 N N . CYS A 1 92 ? -7.819 -1.871 -2.352 1.00 93.88 92 CYS A N 1
ATOM 721 C CA . CYS A 1 92 ? -6.551 -2.602 -2.260 1.00 93.88 92 CYS A CA 1
ATOM 722 C C . CYS A 1 92 ? -6.770 -4.119 -2.333 1.00 93.88 92 CYS A C 1
ATOM 724 O O . CYS A 1 92 ? -6.057 -4.808 -3.063 1.00 93.88 92 CYS A O 1
ATOM 726 N N . THR A 1 93 ? -7.780 -4.626 -1.626 1.00 92.25 93 THR A N 1
ATOM 727 C CA . THR A 1 93 ? -8.133 -6.052 -1.626 1.00 92.25 93 THR A CA 1
ATOM 728 C C . THR A 1 93 ? -8.570 -6.514 -3.017 1.00 92.25 93 THR A C 1
ATOM 730 O O . THR A 1 93 ? -8.092 -7.545 -3.489 1.00 92.25 93 THR A O 1
ATOM 733 N N . GLU A 1 94 ? -9.394 -5.725 -3.714 1.00 92.06 94 GLU A N 1
ATOM 734 C CA . GLU A 1 94 ? -9.857 -6.016 -5.081 1.00 92.06 94 GLU A CA 1
ATOM 735 C C . GLU A 1 94 ? -8.707 -6.172 -6.085 1.00 92.06 94 GLU A C 1
ATOM 737 O O . GLU A 1 94 ? -8.756 -7.030 -6.965 1.00 92.06 94 GLU A O 1
ATOM 742 N N . VAL A 1 95 ? -7.636 -5.383 -5.944 1.00 89.50 95 VAL A N 1
ATOM 743 C CA . VAL A 1 95 ? -6.469 -5.444 -6.844 1.00 89.50 95 VAL A CA 1
ATOM 744 C C . VAL A 1 95 ? -5.371 -6.407 -6.370 1.00 89.50 95 VAL A C 1
ATOM 746 O O . VAL A 1 95 ? -4.285 -6.456 -6.968 1.00 89.50 95 VAL A O 1
ATOM 749 N N . GLY A 1 96 ? -5.626 -7.170 -5.300 1.00 87.50 96 GLY A N 1
ATOM 750 C CA . GLY A 1 96 ? -4.661 -8.095 -4.703 1.00 87.50 96 GLY A CA 1
ATOM 751 C C . GLY A 1 96 ? -3.445 -7.381 -4.106 1.00 87.50 96 GLY A C 1
ATOM 752 O O . GLY A 1 96 ? -2.318 -7.869 -4.211 1.00 87.50 96 GLY A O 1
ATOM 753 N N . ALA A 1 97 ? -3.651 -6.192 -3.543 1.00 91.62 97 ALA A N 1
ATOM 754 C CA . ALA A 1 97 ? -2.623 -5.409 -2.880 1.00 91.62 97 ALA A CA 1
ATOM 755 C C . ALA A 1 97 ? -2.866 -5.313 -1.373 1.00 91.62 97 ALA A C 1
ATOM 757 O O . ALA A 1 97 ? -3.985 -5.191 -0.885 1.00 91.62 97 ALA A O 1
ATOM 758 N N . PHE A 1 98 ? -1.771 -5.296 -0.626 1.00 92.56 98 PHE A N 1
ATOM 759 C CA . PHE A 1 98 ? -1.770 -4.983 0.789 1.00 92.56 98 PHE A CA 1
ATOM 760 C C . PHE A 1 98 ? -1.803 -3.461 0.973 1.00 92.56 98 PHE A C 1
ATOM 762 O O . PHE A 1 98 ? -0.805 -2.774 0.730 1.00 92.56 98 PHE A O 1
ATOM 769 N N . GLY A 1 99 ? -2.960 -2.936 1.373 1.00 92.88 99 GLY A N 1
ATOM 770 C CA . GLY A 1 99 ? -3.116 -1.535 1.755 1.00 92.88 99 GLY A CA 1
ATOM 771 C C . GLY A 1 99 ? -2.528 -1.274 3.141 1.00 92.88 99 GLY A C 1
ATOM 772 O O . GLY A 1 99 ? -2.695 -2.084 4.050 1.00 92.88 99 GLY A O 1
ATOM 773 N N . CYS A 1 100 ? -1.869 -0.134 3.338 1.00 93.12 100 CYS A N 1
ATOM 774 C CA . CYS A 1 100 ? -1.494 0.349 4.664 1.00 93.12 100 CYS A CA 1
ATOM 775 C C . CYS A 1 100 ? -1.566 1.878 4.753 1.00 93.12 100 CYS A C 1
ATOM 777 O O . CYS A 1 100 ? -1.480 2.582 3.748 1.00 93.12 100 CYS A O 1
ATOM 779 N N . VAL A 1 101 ? -1.704 2.400 5.969 1.00 92.06 101 VAL A N 1
ATOM 780 C CA . VAL A 1 101 ? -1.644 3.840 6.244 1.00 92.06 101 VAL A CA 1
ATOM 781 C C . VAL A 1 101 ? -0.450 4.089 7.148 1.00 92.06 101 VAL A C 1
ATOM 783 O O . VAL A 1 101 ? -0.304 3.439 8.181 1.00 92.06 101 VAL A O 1
ATOM 786 N N . ILE A 1 102 ? 0.422 4.995 6.726 1.00 91.19 102 ILE A N 1
ATOM 787 C CA . ILE A 1 102 ? 1.592 5.430 7.475 1.00 91.19 102 ILE A CA 1
ATOM 788 C C . ILE A 1 102 ? 1.270 6.819 8.010 1.00 91.19 102 ILE A C 1
ATOM 790 O O . ILE A 1 102 ? 1.222 7.797 7.260 1.00 91.19 102 ILE A O 1
ATOM 794 N N . CYS A 1 103 ? 1.018 6.869 9.309 1.00 87.44 103 CYS A N 1
ATOM 795 C CA . CYS A 1 103 ? 0.854 8.105 10.053 1.00 87.44 103 CYS A CA 1
ATOM 796 C C . CYS A 1 103 ? 2.239 8.655 10.427 1.00 87.44 103 CYS A C 1
ATOM 798 O O . CYS A 1 103 ? 3.144 7.868 10.712 1.00 87.44 103 CYS A O 1
ATOM 800 N N . GLN A 1 104 ? 2.407 9.978 10.453 1.00 71.00 104 GLN A N 1
ATOM 801 C CA . GLN A 1 104 ? 3.477 10.565 11.269 1.00 71.00 104 GLN A CA 1
ATOM 802 C C . GLN A 1 104 ? 3.120 10.410 12.756 1.00 71.00 104 GLN A C 1
ATOM 804 O O . GLN A 1 104 ? 1.934 10.402 13.099 1.00 71.00 104 GLN A O 1
ATOM 809 N N . GLU A 1 105 ? 4.137 10.207 13.600 1.00 59.66 105 GLU A N 1
ATOM 810 C CA . GLU A 1 105 ? 3.979 10.151 15.064 1.00 59.66 105 GLU A CA 1
ATOM 811 C C . GLU A 1 105 ? 3.447 11.470 15.632 1.00 59.66 105 GLU A C 1
ATOM 813 O O . GLU A 1 105 ? 3.935 12.540 15.198 1.00 59.66 105 GLU A O 1
#